Protein AF-A0A3E4SV91-F1 (afdb_monomer)

Solvent-accessible surface area (backbone atoms only — not comparable to full-atom values): 4570 Å² total; per-residue (Å²): 107,60,70,58,57,52,46,59,67,71,50,89,53,99,67,84,70,50,74,65,60,44,49,54,51,50,51,54,39,50,54,52,51,53,51,51,52,51,50,53,50,50,54,50,54,51,50,51,53,52,50,50,57,53,20,60,77,68,74,44,46,69,63,52,42,71,76,64,58,74,75,90,78,63,98,119

Sequence (76 aa):
DVLTELKNVVNITTLSMTDKERMDVVERCYSKMKRYRNLVSYYTNKNISVSYLRAKKKNDLDRIMGLYGNMNERYW

Radius of gyration: 20.4 Å; Cα contacts (8 Å, |Δi|>4): 22; chains: 1; bounding box: 48×21×49 Å

Nearest PDB structures (foldseek):
  5m4y-assembly3_E  TM=5.868E-01  e=5.240E+00  Saccharomyces cerevisiae S288C
  8ro1-assembly1_N  TM=4.162E-01  e=8.771E+00  Caenorhabditis elegans

Structure (mmCIF, N/CA/C/O backbone):
data_AF-A0A3E4SV91-F1
#
_entry.id   AF-A0A3E4SV91-F1
#
loop_
_atom_site.group_PDB
_atom_site.id
_atom_site.type_symbol
_atom_site.label_atom_id
_atom_site.label_alt_id
_atom_site.label_comp_id
_atom_site.label_asym_id
_atom_site.label_entity_id
_atom_site.label_seq_id
_atom_site.pdbx_PDB_ins_code
_atom_site.Cartn_x
_atom_site.Cartn_y
_atom_site.Cartn_z
_atom_site.occupancy
_atom_site.B_iso_or_equiv
_atom_site.auth_seq_id
_atom_site.auth_comp_id
_atom_site.auth_asym_id
_atom_site.auth_atom_id
_atom_site.pdbx_PDB_model_num
ATOM 1 N N . ASP A 1 1 ? -13.308 -2.730 2.128 1.00 79.25 1 ASP A N 1
ATOM 2 C CA . ASP A 1 1 ? -12.912 -3.367 3.404 1.00 79.25 1 ASP A CA 1
ATOM 3 C C . ASP A 1 1 ? -12.450 -2.361 4.448 1.00 79.25 1 ASP A C 1
ATOM 5 O O . ASP A 1 1 ? -13.249 -2.042 5.309 1.00 79.25 1 ASP A O 1
ATOM 9 N N . V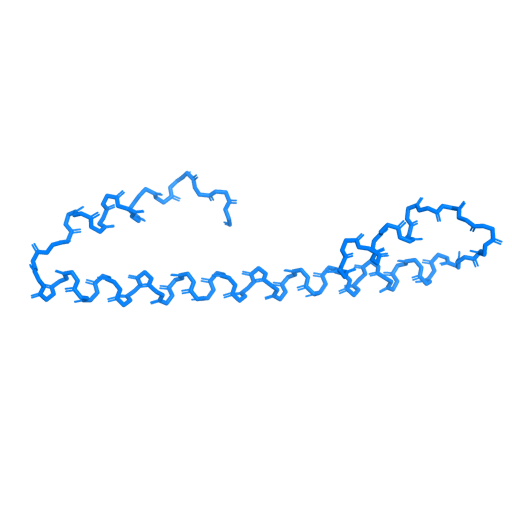AL A 1 2 ? -11.245 -1.776 4.360 1.00 84.81 2 VAL A N 1
ATOM 10 C CA . VAL A 1 2 ? -10.732 -0.836 5.394 1.00 84.81 2 VAL A CA 1
ATOM 11 C C . VAL A 1 2 ? -11.624 0.399 5.594 1.00 84.81 2 VAL A C 1
ATOM 13 O O . VAL A 1 2 ? -11.913 0.789 6.720 1.00 84.81 2 VAL A O 1
ATOM 16 N N . LEU A 1 3 ? -12.107 1.001 4.502 1.00 82.81 3 LEU A N 1
ATOM 17 C CA . LEU A 1 3 ? -13.005 2.162 4.571 1.00 82.81 3 LEU A CA 1
ATOM 18 C C . LEU A 1 3 ? -14.362 1.809 5.204 1.00 82.81 3 LEU A C 1
ATOM 20 O O . LEU A 1 3 ? -14.952 2.611 5.920 1.00 82.81 3 LEU A O 1
ATOM 24 N N . THR A 1 4 ? -14.844 0.593 4.941 1.00 83.88 4 THR A N 1
ATOM 25 C CA . THR A 1 4 ? -16.084 0.052 5.508 1.00 83.88 4 THR A CA 1
ATOM 26 C C . THR A 1 4 ? -15.918 -0.228 7.003 1.00 83.88 4 THR A C 1
ATOM 28 O O . THR A 1 4 ? -16.799 0.120 7.781 1.00 83.88 4 THR A O 1
ATOM 31 N N . GLU A 1 5 ? -14.768 -0.779 7.413 1.00 80.06 5 GLU A N 1
ATOM 32 C CA . GLU A 1 5 ? -14.402 -0.985 8.822 1.00 80.06 5 GLU A CA 1
ATOM 33 C C . GL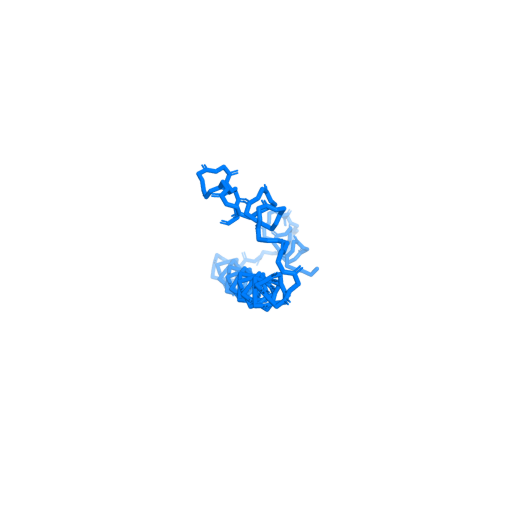U A 1 5 ? -14.358 0.352 9.586 1.00 80.06 5 GLU A C 1
ATOM 35 O O . GLU A 1 5 ? -14.947 0.460 10.658 1.00 80.06 5 GLU A O 1
ATOM 40 N N . LEU A 1 6 ? -13.755 1.401 9.011 1.00 82.31 6 LEU A N 1
ATOM 41 C CA . LEU A 1 6 ? -13.745 2.746 9.605 1.00 82.31 6 LEU A CA 1
ATOM 42 C C . LEU A 1 6 ? -15.140 3.373 9.691 1.00 82.31 6 LEU A C 1
ATOM 44 O O . LEU A 1 6 ? -15.463 4.030 10.678 1.00 82.31 6 LEU A O 1
ATOM 48 N N . LYS A 1 7 ? -15.993 3.156 8.686 1.00 82.31 7 LYS A N 1
ATOM 49 C CA . LYS A 1 7 ? -17.365 3.680 8.680 1.00 82.31 7 LYS A CA 1
ATOM 50 C C . LYS A 1 7 ? -18.191 3.143 9.855 1.00 82.31 7 LYS A C 1
ATOM 52 O O . LYS A 1 7 ? -19.016 3.877 10.392 1.00 82.31 7 LYS A O 1
ATOM 57 N N . ASN A 1 8 ? -17.918 1.916 10.302 1.00 76.75 8 ASN A N 1
ATOM 58 C CA . ASN A 1 8 ? -18.566 1.326 11.477 1.00 76.75 8 ASN A CA 1
ATOM 59 C C . ASN A 1 8 ? -18.145 1.995 12.799 1.00 76.75 8 ASN A C 1
ATOM 61 O O . ASN A 1 8 ? -18.916 1.973 13.747 1.00 76.75 8 ASN A O 1
ATOM 65 N N . VAL A 1 9 ? -16.968 2.631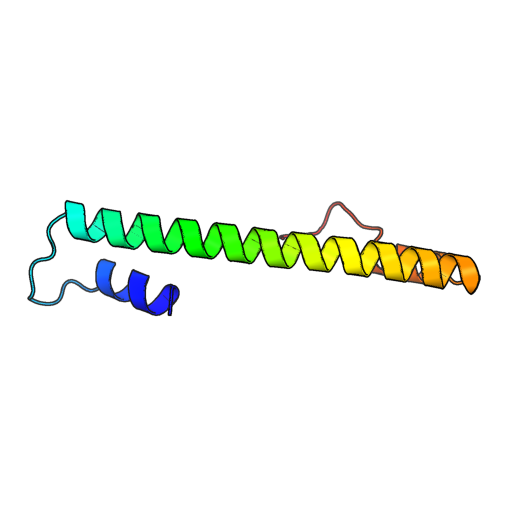 12.861 1.00 74.38 9 VAL A N 1
ATOM 66 C CA . VAL A 1 9 ? -16.523 3.411 14.036 1.00 74.38 9 VAL A CA 1
ATOM 67 C C . VAL A 1 9 ? -17.197 4.787 14.098 1.00 74.38 9 VAL A C 1
ATOM 69 O O . VAL A 1 9 ? -17.396 5.330 15.186 1.00 74.38 9 VAL A O 1
ATOM 72 N N . VAL A 1 10 ? -17.515 5.368 12.935 1.00 71.50 10 VAL A N 1
ATOM 73 C CA . VAL A 1 10 ? -18.112 6.712 12.804 1.00 71.50 10 VAL A CA 1
ATOM 74 C C . VAL A 1 10 ? -19.639 6.669 12.919 1.00 71.50 10 VAL A C 1
ATOM 76 O O . VAL A 1 10 ? -20.250 7.613 13.414 1.00 71.50 10 VAL A O 1
ATOM 79 N N . ASN A 1 11 ? -20.263 5.567 12.501 1.00 71.12 11 ASN A N 1
ATOM 80 C CA . ASN A 1 11 ? -21.704 5.383 12.611 1.00 71.12 11 ASN A CA 1
ATOM 81 C C . ASN A 1 11 ? -22.087 4.894 14.012 1.00 71.12 11 ASN A C 1
ATOM 83 O O . ASN A 1 11 ? -21.974 3.710 14.323 1.00 71.12 11 ASN A O 1
ATOM 87 N N . ILE A 1 12 ? -22.608 5.814 14.825 1.00 60.31 12 ILE A N 1
ATOM 88 C CA . ILE A 1 12 ? -23.236 5.543 16.123 1.00 60.31 12 ILE A CA 1
ATOM 89 C C . ILE A 1 12 ? -24.562 4.813 15.858 1.00 60.31 12 ILE A C 1
ATOM 91 O O . ILE A 1 12 ? -25.631 5.415 15.825 1.00 60.31 12 ILE A O 1
ATOM 95 N N . THR A 1 13 ? -24.502 3.517 15.567 1.00 57.97 13 THR A N 1
AT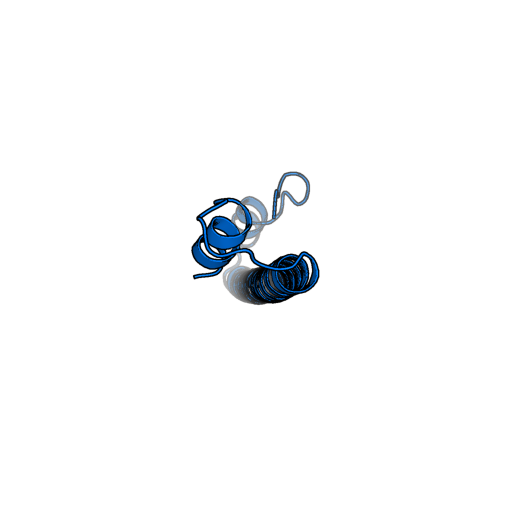OM 96 C CA . THR A 1 13 ? -25.696 2.663 15.596 1.00 57.97 13 THR A CA 1
ATOM 97 C C . THR A 1 13 ? -25.794 2.011 16.969 1.00 57.97 13 THR A C 1
ATOM 99 O O . THR A 1 13 ? -24.793 1.845 17.654 1.00 57.97 13 THR A O 1
ATOM 102 N N . THR A 1 14 ? -27.015 1.699 17.391 1.00 54.22 14 THR A N 1
ATOM 103 C CA . THR A 1 14 ? -27.465 1.342 18.751 1.00 54.22 14 THR A CA 1
ATOM 104 C C . THR A 1 14 ? -26.821 0.100 19.394 1.00 54.22 14 THR A C 1
ATOM 106 O O . THR A 1 14 ? -27.285 -0.345 20.441 1.00 54.22 14 THR A O 1
ATOM 109 N N . LEU A 1 15 ? -25.764 -0.464 18.803 1.00 57.72 15 LEU A N 1
ATOM 110 C CA . LEU A 1 15 ? -24.872 -1.420 19.450 1.00 57.72 15 LEU A CA 1
ATOM 111 C C . LEU A 1 15 ? -23.672 -0.639 20.006 1.00 57.72 15 LEU A C 1
ATOM 113 O O . LEU A 1 15 ? -22.812 -0.187 19.251 1.00 57.72 15 LEU A O 1
ATOM 117 N N . SER A 1 16 ? -23.632 -0.441 21.323 1.00 66.44 16 SER A N 1
ATOM 118 C CA . SER A 1 16 ? -22.569 0.323 21.980 1.00 66.44 16 SER A CA 1
ATOM 119 C C . SER A 1 16 ? -21.228 -0.399 21.862 1.00 66.44 16 SER A C 1
ATOM 121 O O . SER A 1 16 ? -20.911 -1.260 22.678 1.00 66.44 16 SER A O 1
ATOM 123 N N . MET A 1 17 ? -20.427 -0.038 20.859 1.00 77.06 17 MET A N 1
ATOM 124 C CA . MET A 1 17 ? -18.998 -0.327 20.885 1.00 77.06 17 MET A CA 1
ATOM 125 C C . MET A 1 17 ? -18.376 0.400 22.074 1.00 77.06 17 MET A C 1
ATOM 127 O O . MET A 1 17 ? -18.601 1.596 22.270 1.00 77.06 17 MET A O 1
ATOM 131 N N . THR A 1 18 ? -17.549 -0.301 22.835 1.00 85.62 18 THR A N 1
ATOM 132 C CA . THR A 1 18 ? -16.689 0.341 23.826 1.00 85.62 18 THR A CA 1
ATOM 133 C C . THR A 1 18 ? -15.606 1.163 23.127 1.00 85.62 18 THR A C 1
ATOM 135 O O . THR A 1 18 ? -15.196 0.863 22.000 1.00 85.62 18 THR A O 1
ATOM 138 N N . ASP A 1 19 ? -15.076 2.183 23.801 1.00 85.75 19 ASP A N 1
ATOM 139 C CA . ASP A 1 19 ? -13.973 2.978 23.246 1.00 85.75 19 ASP A CA 1
ATOM 140 C C . ASP A 1 19 ? -12.740 2.124 22.917 1.00 85.75 19 ASP A C 1
ATOM 142 O O . ASP A 1 19 ? -12.042 2.400 21.941 1.00 85.75 19 ASP A O 1
ATOM 146 N N . LYS A 1 20 ? -12.520 1.026 23.651 1.00 88.62 20 LYS A N 1
ATOM 147 C CA . LYS A 1 20 ? -11.488 0.037 23.326 1.00 88.62 20 LYS A CA 1
ATOM 148 C C . LYS A 1 20 ? -11.723 -0.600 21.957 1.00 88.62 20 LYS A C 1
ATOM 150 O O . LYS A 1 20 ? -10.830 -0.586 21.117 1.00 88.62 20 LYS A O 1
ATOM 155 N N . GLU A 1 21 ? -12.920 -1.124 21.710 1.00 87.12 21 GLU A N 1
ATOM 156 C CA . GLU A 1 21 ? -13.248 -1.777 20.437 1.00 87.12 21 GLU A CA 1
ATOM 157 C C . GLU A 1 21 ? -13.153 -0.800 19.262 1.00 87.12 21 GLU A C 1
ATOM 159 O O . GLU A 1 21 ? -12.703 -1.174 18.176 1.00 87.12 21 GLU A O 1
ATOM 164 N N . ARG A 1 22 ? -13.520 0.470 19.481 1.00 85.00 22 ARG A N 1
ATOM 165 C CA . ARG A 1 22 ? -13.359 1.540 18.486 1.00 85.00 22 ARG A CA 1
ATOM 166 C C . ARG A 1 22 ? -11.885 1.770 18.161 1.00 85.00 22 ARG A C 1
ATOM 168 O O . ARG A 1 22 ? -11.522 1.794 16.984 1.00 85.00 22 ARG A O 1
ATOM 175 N N . MET A 1 23 ? -11.033 1.875 19.180 1.00 91.19 23 MET A N 1
ATOM 176 C CA . MET A 1 23 ? -9.589 2.046 18.995 1.00 91.19 23 MET A CA 1
ATOM 177 C C . MET A 1 23 ? -8.931 0.828 18.335 1.00 91.19 23 MET A C 1
ATOM 179 O O . MET A 1 23 ? -8.096 1.001 17.448 1.00 91.19 23 MET A O 1
ATOM 183 N N . ASP A 1 24 ? -9.362 -0.391 18.661 1.00 91.56 24 ASP A N 1
ATOM 184 C CA . ASP A 1 24 ? -8.848 -1.613 18.034 1.00 91.56 24 ASP A CA 1
ATOM 185 C C . ASP A 1 24 ? -9.174 -1.669 16.528 1.00 91.56 24 ASP A C 1
ATOM 187 O O . ASP A 1 24 ? -8.360 -2.130 15.722 1.00 91.56 24 ASP A O 1
ATOM 191 N N . VAL A 1 25 ? -10.357 -1.195 16.113 1.00 90.19 25 VAL A N 1
ATOM 192 C CA . VAL A 1 25 ? -10.703 -1.074 14.685 1.00 90.19 25 VAL A CA 1
ATOM 193 C C . VAL A 1 25 ? -9.813 -0.040 13.996 1.00 90.19 25 VAL A C 1
ATOM 195 O O . VAL A 1 25 ? -9.299 -0.316 12.907 1.00 90.19 25 VAL A O 1
ATOM 198 N N . VAL A 1 26 ? -9.602 1.120 14.624 1.00 90.75 26 VAL A N 1
ATOM 199 C CA . VAL A 1 26 ? -8.745 2.188 14.086 1.00 90.75 26 VAL A CA 1
ATOM 200 C C . VAL A 1 26 ? -7.313 1.690 13.883 1.00 90.75 26 VAL A C 1
ATOM 202 O O . VAL A 1 26 ? -6.773 1.847 12.787 1.00 90.75 26 VAL A O 1
ATOM 205 N N . GLU A 1 27 ? -6.727 1.023 14.878 1.00 94.00 27 GLU A N 1
ATOM 206 C CA . GLU A 1 27 ? -5.361 0.491 14.801 1.00 94.00 27 GLU A CA 1
ATOM 207 C C . GLU A 1 27 ? -5.212 -0.539 13.671 1.00 94.00 27 GLU A C 1
ATOM 209 O O . GLU A 1 27 ? -4.294 -0.457 12.847 1.00 94.00 27 GLU A O 1
ATOM 214 N N . ARG A 1 28 ? -6.163 -1.477 13.546 1.00 93.81 28 ARG A N 1
ATOM 215 C CA . ARG A 1 28 ? -6.155 -2.452 12.442 1.00 93.81 28 ARG A CA 1
ATOM 216 C C . ARG A 1 28 ? -6.239 -1.772 11.079 1.00 93.81 28 ARG A C 1
ATOM 218 O O . ARG A 1 28 ? -5.520 -2.164 10.155 1.00 93.81 28 ARG A O 1
ATOM 225 N N . CYS A 1 29 ? -7.097 -0.762 10.940 1.00 94.06 29 CYS A N 1
ATOM 226 C CA . CYS A 1 29 ? -7.243 -0.009 9.697 1.00 94.06 29 CYS A CA 1
ATOM 227 C C . CYS A 1 29 ? -5.956 0.743 9.345 1.00 94.06 29 CYS A C 1
ATOM 229 O O . CYS A 1 29 ? -5.487 0.654 8.207 1.00 94.06 29 CYS A O 1
ATOM 231 N N . TYR A 1 30 ? -5.350 1.420 10.322 1.00 93.94 30 TYR A N 1
ATOM 232 C CA . TYR A 1 30 ? -4.077 2.117 10.160 1.00 93.94 30 TYR A CA 1
ATOM 233 C C . TYR A 1 30 ? -2.966 1.159 9.713 1.00 93.94 30 TYR A C 1
ATOM 235 O O . TYR A 1 30 ? -2.306 1.398 8.697 1.00 93.94 30 TYR A O 1
ATOM 243 N N . SER A 1 31 ? -2.814 0.029 10.404 1.00 96.00 31 SER A N 1
ATOM 244 C CA . SER A 1 31 ? -1.812 -0.989 10.083 1.00 96.00 31 SER A CA 1
ATOM 245 C C . SER A 1 31 ? -1.985 -1.560 8.665 1.00 96.00 31 SER A C 1
ATOM 247 O O . SER A 1 31 ? -1.005 -1.679 7.917 1.00 96.00 31 SER A O 1
ATOM 249 N N . LYS A 1 32 ? -3.225 -1.841 8.232 1.00 95.94 32 LYS A N 1
ATOM 250 C CA . LYS A 1 32 ? -3.523 -2.263 6.848 1.00 95.94 32 LYS A CA 1
ATOM 251 C C . LYS A 1 32 ? -3.150 -1.176 5.831 1.00 95.94 32 LYS A C 1
ATOM 253 O O . LYS A 1 32 ? -2.465 -1.475 4.853 1.00 95.94 32 LYS A O 1
ATOM 258 N N . MET A 1 33 ? -3.534 0.081 6.072 1.00 95.19 33 MET A N 1
ATOM 259 C CA . MET A 1 33 ? -3.217 1.204 5.175 1.00 95.19 33 MET A CA 1
ATOM 260 C C . MET A 1 33 ? -1.714 1.446 5.054 1.00 95.19 33 MET A C 1
ATOM 262 O O . MET A 1 33 ? -1.206 1.617 3.946 1.00 95.19 33 MET A O 1
ATOM 266 N N . LYS A 1 34 ? -0.984 1.396 6.172 1.00 95.50 34 LYS A N 1
ATOM 267 C CA . LYS A 1 34 ? 0.477 1.508 6.190 1.00 95.50 34 LYS A CA 1
ATOM 268 C C . LYS A 1 34 ? 1.121 0.414 5.340 1.00 95.50 34 LYS A C 1
ATOM 270 O O . LYS A 1 34 ? 1.989 0.700 4.518 1.00 95.50 34 LYS A O 1
ATOM 275 N N . ARG A 1 35 ? 0.656 -0.833 5.471 1.00 96.38 35 ARG A N 1
ATOM 276 C CA . ARG A 1 35 ? 1.126 -1.949 4.640 1.00 96.38 35 ARG A CA 1
ATOM 277 C C . ARG A 1 35 ? 0.836 -1.724 3.153 1.00 96.38 35 ARG A C 1
ATOM 279 O O . ARG A 1 35 ? 1.726 -1.953 2.337 1.00 96.38 35 ARG A O 1
ATOM 286 N N . TYR A 1 36 ? -0.365 -1.272 2.790 1.00 96.00 36 TYR A N 1
ATOM 287 C CA . TYR A 1 36 ? -0.705 -0.978 1.393 1.00 96.00 36 TYR A CA 1
ATOM 288 C C . TYR A 1 36 ? 0.168 0.132 0.813 1.00 96.00 36 TYR A C 1
ATOM 290 O O . TYR A 1 36 ? 0.726 -0.045 -0.269 1.00 96.00 36 TYR A O 1
ATOM 298 N N . ARG A 1 37 ? 0.375 1.224 1.559 1.00 94.31 37 ARG A N 1
ATOM 299 C CA . ARG A 1 37 ? 1.284 2.303 1.155 1.00 94.31 37 ARG A CA 1
ATOM 300 C C . ARG A 1 37 ? 2.702 1.785 0.922 1.00 94.31 37 ARG A C 1
ATOM 302 O O . ARG A 1 37 ? 3.305 2.092 -0.104 1.00 94.31 37 ARG A O 1
ATOM 309 N N . ASN A 1 38 ? 3.210 0.950 1.826 1.00 94.94 38 ASN A N 1
ATOM 310 C CA . ASN A 1 38 ? 4.544 0.364 1.697 1.00 94.94 38 ASN A CA 1
ATOM 311 C C . ASN A 1 38 ? 4.665 -0.537 0.460 1.00 94.94 38 ASN A C 1
ATOM 313 O O . ASN A 1 38 ? 5.665 -0.464 -0.249 1.00 94.94 38 ASN A O 1
ATOM 317 N N . LEU A 1 39 ? 3.648 -1.354 0.167 1.00 96.69 39 LEU A N 1
ATOM 318 C CA . LEU A 1 39 ? 3.631 -2.208 -1.024 1.00 96.69 39 LEU A CA 1
ATOM 319 C C . LEU A 1 39 ? 3.611 -1.384 -2.315 1.00 96.69 39 LEU A C 1
ATOM 321 O O . LEU A 1 39 ? 4.403 -1.651 -3.218 1.00 96.69 39 LEU A O 1
AT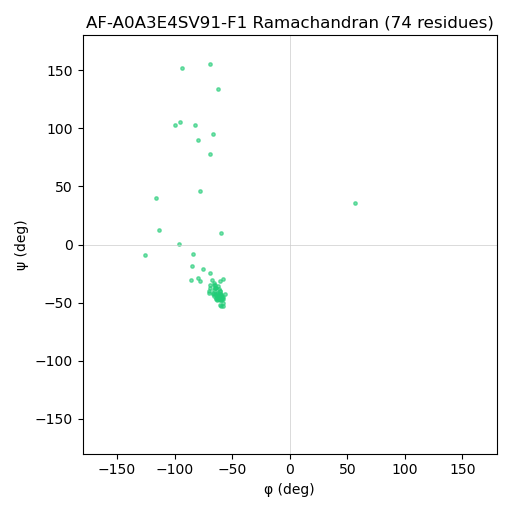OM 325 N N . VAL A 1 40 ? 2.745 -0.371 -2.395 1.00 95.19 40 VAL A N 1
ATOM 326 C CA . VAL A 1 40 ? 2.664 0.519 -3.563 1.00 95.19 40 VAL A CA 1
ATOM 327 C C . VAL A 1 40 ? 3.986 1.250 -3.771 1.00 95.19 40 VAL A C 1
ATOM 329 O O . VAL A 1 40 ? 4.492 1.267 -4.892 1.00 95.19 40 VAL A O 1
ATOM 332 N N . SER A 1 41 ? 4.586 1.781 -2.703 1.00 90.44 41 SER A N 1
ATOM 333 C CA . SER A 1 41 ? 5.891 2.445 -2.764 1.00 90.44 41 SER A CA 1
ATOM 334 C C . SER A 1 41 ? 6.987 1.490 -3.248 1.00 90.44 41 SER A C 1
ATOM 336 O O . SER A 1 41 ? 7.714 1.800 -4.193 1.00 90.44 41 SER A O 1
ATOM 338 N N . TYR A 1 42 ? 7.051 0.277 -2.685 1.00 95.12 42 TYR A N 1
ATOM 339 C CA . TYR A 1 42 ? 8.027 -0.739 -3.080 1.00 95.12 42 TYR A CA 1
ATOM 340 C C . TYR A 1 42 ? 7.924 -1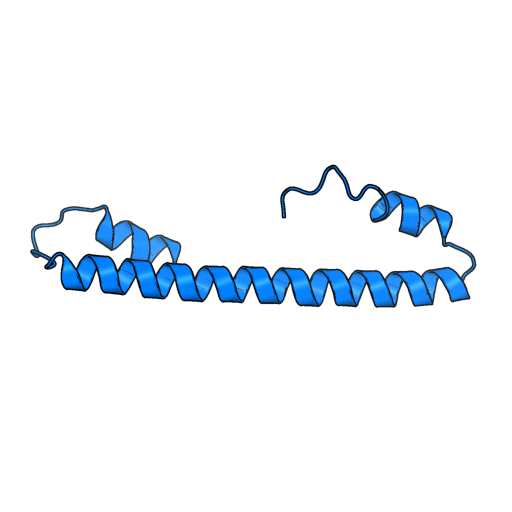.098 -4.567 1.00 95.12 42 TYR A C 1
ATOM 342 O O . TYR A 1 42 ? 8.919 -1.027 -5.292 1.00 95.12 42 TYR A O 1
ATOM 350 N N . TYR A 1 43 ? 6.730 -1.460 -5.046 1.00 95.88 43 TYR A N 1
ATOM 351 C CA . TYR A 1 43 ? 6.552 -1.865 -6.441 1.00 95.88 43 TYR A CA 1
ATOM 352 C C . TYR A 1 43 ? 6.713 -0.698 -7.413 1.00 95.88 43 TYR A C 1
ATOM 354 O O . TYR A 1 43 ? 7.282 -0.890 -8.486 1.00 95.88 43 TYR A O 1
ATOM 362 N N . THR A 1 44 ? 6.298 0.511 -7.032 1.00 90.56 44 THR A N 1
ATOM 363 C CA . THR A 1 44 ? 6.546 1.726 -7.821 1.00 90.56 44 THR A CA 1
ATOM 364 C C . THR A 1 44 ? 8.044 1.949 -8.002 1.00 90.56 44 THR A C 1
ATOM 366 O O . THR A 1 44 ? 8.519 2.011 -9.136 1.00 90.56 44 THR A O 1
ATOM 369 N N . ASN A 1 45 ? 8.813 1.962 -6.912 1.00 87.62 45 ASN A N 1
ATOM 370 C CA . ASN A 1 45 ? 10.261 2.173 -6.965 1.00 87.62 45 ASN A CA 1
ATOM 371 C C . ASN A 1 45 ? 10.981 1.062 -7.739 1.00 87.62 45 ASN A C 1
ATOM 373 O O . ASN A 1 45 ? 11.852 1.339 -8.566 1.00 87.62 45 ASN A O 1
ATOM 377 N N . LYS A 1 46 ? 10.578 -0.199 -7.538 1.00 93.25 46 LYS A N 1
ATOM 378 C CA . LYS A 1 46 ? 11.118 -1.340 -8.287 1.00 93.25 46 LYS A CA 1
ATOM 379 C C . LYS A 1 46 ? 10.855 -1.206 -9.788 1.00 93.25 46 LYS A C 1
ATOM 381 O O . LYS A 1 46 ? 11.762 -1.413 -10.592 1.00 93.25 46 LYS A O 1
ATOM 386 N N . ASN A 1 47 ? 9.635 -0.841 -10.174 1.00 90.19 47 ASN A N 1
ATOM 387 C CA . ASN A 1 47 ? 9.265 -0.690 -11.578 1.00 90.19 47 ASN A CA 1
ATOM 388 C C . ASN A 1 47 ? 10.008 0.476 -12.235 1.00 90.19 47 ASN A C 1
ATOM 390 O O . ASN A 1 47 ? 10.508 0.317 -13.347 1.00 90.19 47 ASN A O 1
ATOM 394 N N . ILE A 1 48 ? 10.150 1.608 -11.539 1.00 87.88 48 ILE A N 1
ATOM 395 C CA . ILE A 1 48 ? 10.953 2.747 -12.005 1.00 87.88 48 ILE A CA 1
ATOM 396 C C . ILE A 1 48 ? 12.406 2.317 -12.226 1.00 87.88 48 ILE A C 1
ATOM 398 O O . ILE A 1 48 ? 12.963 2.575 -13.292 1.00 87.88 48 ILE A O 1
ATOM 402 N N . SER A 1 49 ? 12.997 1.599 -11.267 1.00 87.12 49 SER A N 1
ATOM 403 C CA . SER A 1 49 ? 14.371 1.095 -11.369 1.00 87.12 49 SER A CA 1
ATOM 404 C C . SER A 1 49 ? 14.570 0.197 -12.599 1.00 87.12 49 SER A C 1
ATOM 406 O O . SER A 1 49 ? 15.497 0.400 -13.384 1.00 87.12 49 SER A O 1
ATOM 408 N N . VAL A 1 50 ? 13.658 -0.750 -12.841 1.00 91.38 50 VAL A N 1
ATOM 409 C CA . VAL A 1 50 ? 13.714 -1.626 -14.025 1.00 91.38 50 VAL A CA 1
ATOM 410 C C . VAL A 1 50 ? 13.530 -0.835 -15.325 1.00 91.38 50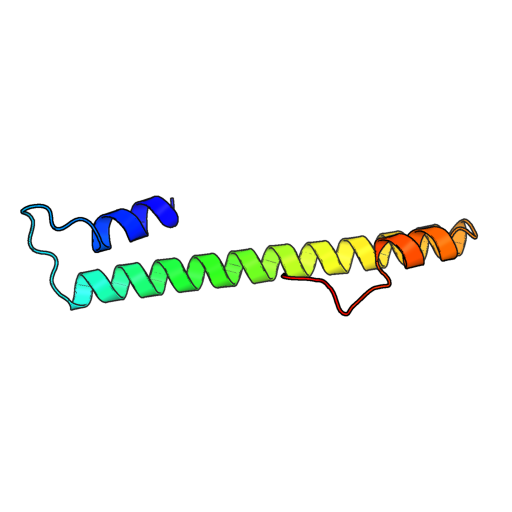 VAL A C 1
ATOM 412 O O . VAL A 1 50 ? 14.246 -1.080 -16.300 1.00 91.38 50 VAL A O 1
ATOM 415 N N . SER A 1 51 ? 12.593 0.115 -15.360 1.00 87.06 51 SER A N 1
ATOM 416 C CA . SER A 1 51 ? 12.374 0.993 -16.516 1.00 87.06 51 SER A CA 1
ATOM 417 C C . SER A 1 51 ? 13.613 1.827 -16.837 1.00 87.06 51 SER A C 1
ATOM 419 O O . SER A 1 51 ? 13.987 1.925 -18.004 1.00 87.06 51 SER A O 1
ATOM 421 N N . TYR A 1 52 ? 14.307 2.333 -15.816 1.00 86.12 52 TYR A N 1
ATOM 422 C CA . TYR A 1 52 ? 15.567 3.058 -15.971 1.00 86.12 52 TYR A CA 1
ATOM 423 C C . TYR A 1 52 ? 16.659 2.185 -16.607 1.00 86.12 52 TYR A C 1
ATOM 425 O O . TYR A 1 52 ? 17.282 2.587 -17.590 1.00 86.12 52 TYR A O 1
ATOM 433 N N . LEU A 1 53 ? 16.841 0.947 -16.130 1.00 90.31 53 LEU A N 1
ATOM 434 C CA . LEU A 1 53 ? 17.808 0.005 -16.715 1.00 90.31 53 LEU A CA 1
ATOM 435 C C . LEU A 1 53 ? 17.493 -0.321 -18.186 1.00 90.31 53 LEU A C 1
ATOM 437 O O . LEU A 1 53 ? 18.398 -0.397 -19.020 1.00 90.31 53 LEU A O 1
ATOM 441 N N . ARG A 1 54 ? 16.209 -0.487 -18.528 1.00 91.31 54 ARG A N 1
ATOM 442 C CA . ARG A 1 54 ? 15.761 -0.737 -19.910 1.00 91.31 54 ARG A CA 1
ATOM 443 C C . ARG A 1 54 ? 16.003 0.466 -20.817 1.00 91.31 54 ARG A C 1
ATOM 445 O O . ARG A 1 54 ? 16.462 0.281 -21.942 1.00 91.31 54 ARG A O 1
ATOM 452 N N . ALA A 1 55 ? 15.720 1.672 -20.335 1.00 89.06 55 ALA A N 1
ATOM 453 C CA . ALA A 1 55 ? 15.958 2.906 -21.072 1.00 89.06 55 ALA A CA 1
ATOM 454 C C . ALA A 1 55 ? 17.446 3.165 -21.295 1.00 89.06 55 ALA A C 1
ATOM 456 O O . ALA A 1 55 ? 17.828 3.508 -22.410 1.00 89.06 55 ALA A O 1
ATOM 457 N N . LYS A 1 56 ? 18.298 2.875 -20.302 1.00 87.19 56 LYS A N 1
ATOM 458 C CA . LYS A 1 56 ? 19.758 2.911 -20.467 1.00 87.19 56 LYS A CA 1
ATOM 459 C C . LYS A 1 56 ? 20.223 2.001 -21.605 1.00 87.19 56 LYS A C 1
ATOM 461 O O . LYS A 1 56 ? 21.046 2.407 -22.414 1.00 87.19 56 LYS A O 1
ATOM 466 N N . LYS A 1 57 ? 19.666 0.788 -21.707 1.00 91.81 57 LYS A N 1
ATOM 467 C CA . LYS A 1 57 ? 19.987 -0.153 -22.795 1.00 91.81 57 LYS A CA 1
ATOM 468 C C . LYS A 1 57 ? 19.493 0.323 -24.170 1.00 91.81 57 LYS A C 1
ATOM 470 O O . LYS A 1 57 ? 20.096 -0.028 -25.177 1.00 91.81 57 LYS A O 1
ATOM 475 N N . LYS A 1 58 ? 18.393 1.080 -24.217 1.00 92.00 58 LYS A N 1
ATOM 476 C CA . LYS A 1 58 ? 17.768 1.589 -25.452 1.00 92.00 58 LYS A CA 1
ATOM 477 C C . LYS A 1 58 ? 18.179 3.020 -25.824 1.00 92.00 58 LYS A C 1
ATOM 479 O O . LYS A 1 58 ? 17.699 3.517 -26.833 1.00 92.00 58 LYS A O 1
ATOM 484 N N . ASN A 1 59 ? 19.040 3.657 -25.029 1.00 87.75 59 ASN A N 1
ATOM 485 C CA . ASN A 1 59 ? 19.409 5.068 -25.154 1.00 87.75 59 ASN A CA 1
ATOM 486 C C . ASN A 1 59 ? 18.203 6.042 -25.097 1.00 87.75 59 ASN A C 1
ATOM 488 O O . ASN A 1 59 ? 18.194 7.053 -25.785 1.00 87.75 59 ASN A O 1
ATOM 492 N N . ASP A 1 60 ? 17.185 5.728 -24.282 1.00 86.75 60 ASP A N 1
ATOM 493 C CA . ASP A 1 60 ? 15.929 6.501 -24.122 1.00 86.75 60 ASP A CA 1
ATOM 494 C C . ASP A 1 60 ? 15.793 7.068 -22.689 1.00 86.75 60 ASP A C 1
ATOM 496 O O . ASP A 1 60 ? 14.747 6.988 -22.040 1.00 86.75 60 ASP A O 1
ATOM 500 N N . LEU A 1 61 ? 16.911 7.539 -22.123 1.00 81.19 61 LEU A N 1
ATOM 501 C CA . LEU A 1 61 ? 16.981 7.974 -20.723 1.00 81.19 61 LEU A CA 1
ATOM 502 C C . LEU A 1 61 ? 16.212 9.275 -20.472 1.00 81.19 61 LEU A C 1
ATOM 504 O O . LEU A 1 61 ? 15.509 9.364 -19.466 1.00 81.19 61 LEU A O 1
ATOM 508 N N . ASP A 1 62 ? 16.281 10.238 -21.390 1.00 82.62 62 ASP A N 1
ATOM 509 C CA . ASP A 1 62 ? 15.658 11.559 -21.231 1.00 82.62 62 ASP A CA 1
ATOM 510 C C . ASP A 1 62 ? 14.136 11.466 -21.087 1.00 82.62 62 ASP A C 1
ATOM 512 O O . ASP A 1 62 ? 13.533 12.121 -20.236 1.00 82.62 62 ASP A O 1
ATOM 516 N N . ARG A 1 63 ? 13.505 10.558 -21.838 1.00 80.75 63 ARG A N 1
ATOM 517 C CA . ARG A 1 63 ? 12.069 10.289 -21.742 1.00 80.75 63 ARG A CA 1
ATOM 518 C C . ARG A 1 63 ? 11.670 9.721 -20.381 1.00 80.75 63 ARG A C 1
ATOM 520 O O . ARG A 1 63 ? 10.660 10.132 -19.813 1.00 80.75 63 ARG A O 1
ATOM 527 N N . ILE A 1 64 ? 12.442 8.773 -19.846 1.00 79.75 64 ILE A N 1
ATOM 528 C CA . ILE A 1 64 ? 12.183 8.178 -18.525 1.00 79.75 64 ILE A CA 1
ATOM 529 C C . ILE A 1 64 ? 12.434 9.196 -17.410 1.00 79.75 64 ILE A C 1
ATOM 531 O O . ILE A 1 64 ? 11.661 9.247 -16.453 1.00 79.75 64 ILE A O 1
ATOM 535 N N . MET A 1 65 ? 13.454 10.043 -17.544 1.00 76.69 65 MET A N 1
ATOM 536 C CA . MET A 1 65 ? 13.699 11.142 -16.611 1.00 76.69 65 MET A CA 1
ATOM 537 C C . MET A 1 65 ? 12.586 12.197 -16.668 1.00 76.69 65 MET A C 1
ATOM 539 O O . MET A 1 65 ? 12.204 12.706 -15.623 1.00 76.69 65 MET A O 1
ATOM 543 N N . GLY A 1 66 ? 11.966 12.450 -17.823 1.00 79.50 66 GLY A N 1
ATOM 544 C CA . GLY A 1 66 ? 10.763 13.289 -17.909 1.00 79.50 66 GLY A CA 1
ATOM 545 C C . GLY A 1 66 ? 9.544 12.692 -17.190 1.00 79.50 66 GLY A C 1
ATOM 546 O O . GLY A 1 66 ? 8.765 13.416 -16.579 1.00 79.50 66 GLY A O 1
ATOM 547 N N . LEU A 1 67 ? 9.395 11.362 -17.202 1.00 78.56 67 LEU A N 1
ATOM 548 C CA . LEU A 1 67 ? 8.286 10.668 -16.531 1.00 78.56 67 LEU A CA 1
ATOM 549 C C . LEU A 1 67 ? 8.487 10.506 -15.017 1.00 78.56 67 LEU A C 1
ATOM 551 O O . LEU A 1 67 ? 7.503 10.413 -14.278 1.00 78.56 67 LEU A O 1
ATOM 555 N N . TYR A 1 68 ? 9.734 10.423 -14.538 1.00 73.38 68 TYR A N 1
ATOM 556 C CA . TYR A 1 68 ? 10.038 10.092 -13.138 1.00 73.38 68 TYR A CA 1
ATOM 557 C C . TYR A 1 68 ? 10.942 11.084 -12.388 1.00 73.38 68 TYR A C 1
ATOM 559 O O . TYR A 1 68 ? 11.071 10.944 -11.174 1.00 73.38 68 TYR A O 1
ATOM 567 N N . GLY A 1 69 ? 11.545 12.061 -13.068 1.00 63.69 69 GLY A N 1
ATOM 568 C CA . GLY A 1 69 ? 12.621 12.918 -12.553 1.00 63.69 69 GLY A CA 1
ATOM 569 C C . GLY A 1 69 ? 12.188 14.147 -11.752 1.00 63.69 69 GLY A C 1
ATOM 570 O O . GLY A 1 69 ? 12.985 14.637 -10.956 1.00 63.69 69 GLY A O 1
ATOM 571 N N . ASN A 1 70 ? 10.936 14.609 -11.861 1.00 61.22 70 ASN A N 1
ATOM 572 C CA . ASN A 1 7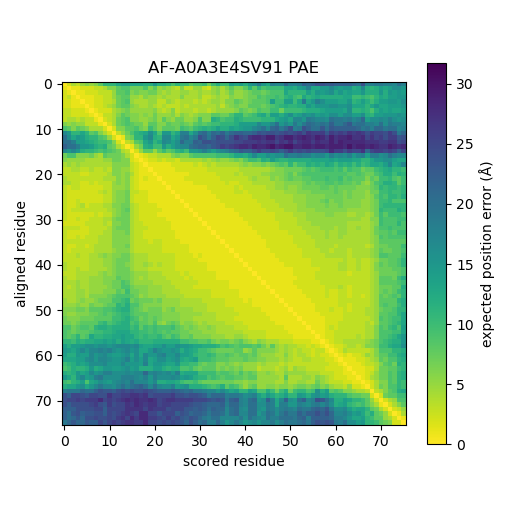0 ? 10.424 15.659 -10.971 1.00 61.22 70 ASN A CA 1
ATOM 573 C C . ASN A 1 70 ? 10.020 15.051 -9.622 1.00 61.22 70 ASN A C 1
ATOM 575 O O . ASN A 1 70 ? 8.902 14.581 -9.412 1.00 61.22 70 ASN A O 1
ATOM 579 N N . MET A 1 71 ? 10.993 15.026 -8.712 1.00 52.78 71 MET A N 1
ATOM 580 C CA . MET A 1 71 ? 10.883 14.436 -7.377 1.00 52.78 71 MET A CA 1
ATOM 581 C C . MET A 1 71 ? 10.063 15.310 -6.403 1.00 52.78 71 MET A C 1
ATOM 583 O O . MET A 1 71 ? 9.516 14.783 -5.440 1.00 52.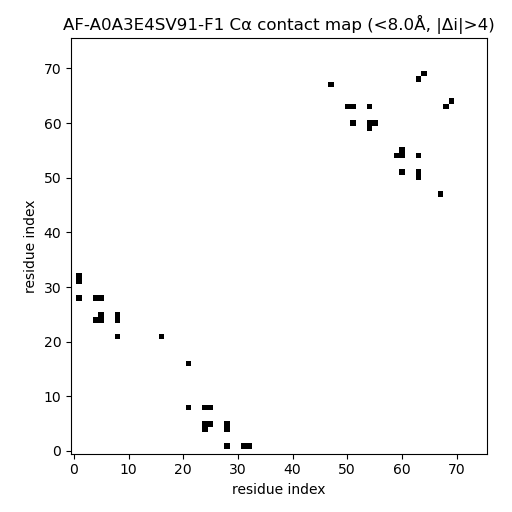78 71 MET A O 1
ATOM 587 N N . ASN A 1 72 ? 9.925 16.615 -6.677 1.00 55.56 72 ASN A N 1
ATOM 588 C CA . ASN A 1 72 ? 9.326 17.603 -5.764 1.00 55.56 72 ASN A CA 1
ATOM 589 C C . ASN A 1 72 ? 7.786 17.704 -5.798 1.00 55.56 72 ASN A C 1
ATOM 591 O O . ASN A 1 72 ? 7.220 18.388 -4.954 1.00 55.56 72 ASN A O 1
ATOM 595 N N . GLU A 1 73 ? 7.091 17.041 -6.729 1.00 49.22 73 GLU A N 1
ATOM 596 C CA . GLU A 1 73 ? 5.634 17.226 -6.936 1.00 49.22 73 GLU A CA 1
ATOM 597 C C . GLU A 1 73 ? 4.782 15.993 -6.590 1.00 49.22 73 GLU A C 1
ATOM 599 O O . GLU A 1 73 ? 3.606 15.900 -6.941 1.00 49.22 73 GLU A O 1
ATOM 604 N N . ARG A 1 74 ? 5.356 14.992 -5.922 1.00 52.97 74 ARG A N 1
ATOM 605 C CA . ARG A 1 74 ? 4.703 13.687 -5.773 1.00 52.97 74 ARG A CA 1
ATOM 606 C C . ARG A 1 74 ? 4.023 13.546 -4.412 1.00 52.97 74 ARG A C 1
ATOM 608 O O . ARG A 1 74 ? 4.673 13.285 -3.409 1.00 52.97 74 ARG A O 1
ATOM 615 N N . TYR A 1 75 ? 2.694 13.683 -4.399 1.00 41.03 75 TYR A N 1
ATOM 616 C CA . TYR A 1 75 ? 1.809 13.459 -3.241 1.00 41.03 75 TYR A CA 1
ATOM 617 C C . TYR A 1 75 ? 1.545 11.967 -2.957 1.00 41.03 75 TYR A C 1
ATOM 619 O O . TYR A 1 75 ? 0.401 11.553 -2.750 1.00 41.03 75 TYR A O 1
ATOM 627 N N . TRP A 1 76 ? 2.587 11.138 -2.955 1.00 56.22 76 TRP A N 1
ATOM 628 C CA . TRP A 1 76 ? 2.502 9.736 -2.532 1.00 56.22 76 TRP A CA 1
ATOM 629 C C . TRP A 1 76 ? 3.531 9.382 -1.470 1.00 56.22 76 TRP A C 1
ATOM 631 O O . TRP A 1 76 ? 4.604 10.010 -1.417 1.00 56.22 76 TRP A O 1
#

Organism: Phocaeicola vulgatus (NCBI:txid821)

Foldseek 3Di:
DLVVLLVVLVDPDPPDDDPVNSVVSVVVSVVVVVVVVVVCVVVVVVVLVVVCVVCVVVVNNVVSCVVPVPPPPDPD

Secondary structure (DSSP, 8-state):
-HHHHHHHHHS--SS---HHHHHHHHHHHHHHHHHHHHHHHHHHHHHHHHHHHHHHHHT-HHHHHHHH--GGG---

pLDDT: mean 82.03, std 13.57, range [41.03, 96.69]

Mean predicted aligned error: 8.37 Å